Protein AF-W4KMD8-F1 (afdb_monomer)

Radius of gyration: 16.64 Å; Cα contacts (8 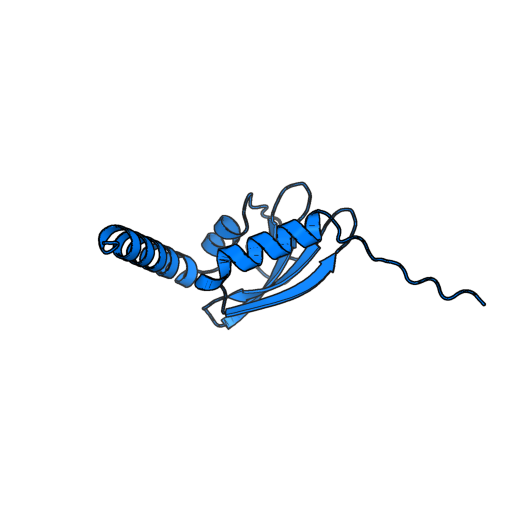Å, |Δi|>4): 153; chains: 1; bounding box: 41×40×50 Å

Secondary structure (DSSP, 8-state):
--------PPPHHHHHHHHHHHHTTTTEEEEEEEEE-SSEEEEEEEETTS-EEEEEEETTEEEEPSSS-TTTT--BSSHHHHHHHH-HHHHHHHHHHHHHHHHHHHT--

pLDDT: mean 87.49, std 14.38, range [41.47, 97.62]

InterPro domains:
  IPR007967 GSKIP domain [PF05303] (14-105)
  IPR023231 GSKIP domain superfamily [G3DSA:3.30.2280.10] (13-108)
  IPR023231 GSKIP domain superfamily [SSF103107] (16-106)

Sequence (109 aa):
SMSSQSSDIPSFFEDELKKALREQTYGIDSSKLLGSTALDATAEITIIEGTTIKVMLFTSGFQVSPGGSALVGMIFETLEELLLAVSPLYAAKQGQELLARLEQLSNKP

Structure (mmCIF, N/CA/C/O backbone):
data_AF-W4KMD8-F1
#
_entry.id   AF-W4KMD8-F1
#
loop_
_atom_site.group_PDB
_atom_site.id
_atom_site.type_symbol
_atom_site.label_atom_id
_atom_site.label_alt_id
_atom_site.label_comp_id
_atom_site.label_asym_id
_atom_site.label_entity_id
_atom_site.label_seq_id
_atom_site.pdbx_PDB_ins_code
_atom_site.Cartn_x
_atom_site.Cartn_y
_atom_site.Cartn_z
_atom_site.occupancy
_atom_site.B_iso_or_equiv
_atom_site.auth_seq_id
_atom_site.auth_comp_id
_atom_site.auth_asym_id
_atom_site.auth_atom_id
_atom_site.pdbx_PDB_model_num
ATOM 1 N N . SER A 1 1 ? 28.452 -29.184 -16.302 1.00 44.44 1 SER A N 1
ATOM 2 C CA . SER A 1 1 ? 27.403 -28.153 -16.364 1.00 44.44 1 SER A CA 1
ATOM 3 C C . SER A 1 1 ? 27.145 -27.648 -14.962 1.00 44.44 1 SER A C 1
ATOM 5 O O . SER A 1 1 ? 26.576 -28.378 -14.166 1.00 44.44 1 SER A O 1
ATOM 7 N N . MET A 1 2 ? 27.685 -26.478 -14.621 1.00 41.47 2 MET A N 1
ATOM 8 C CA . MET A 1 2 ? 27.470 -25.851 -13.316 1.00 41.47 2 MET A CA 1
ATOM 9 C C . MET A 1 2 ? 26.122 -25.129 -13.343 1.00 41.47 2 MET A C 1
ATOM 11 O O . MET A 1 2 ? 25.887 -24.286 -14.202 1.00 41.47 2 MET A O 1
ATOM 15 N N . SER A 1 3 ? 25.228 -25.517 -12.440 1.00 44.88 3 SER A N 1
ATOM 16 C CA . SER A 1 3 ? 23.960 -24.853 -12.165 1.00 44.88 3 SER A CA 1
ATOM 17 C C . SER A 1 3 ? 24.226 -23.538 -11.434 1.00 44.88 3 SER A C 1
ATOM 19 O O . SER A 1 3 ? 24.621 -23.548 -10.269 1.00 44.88 3 SER A O 1
ATOM 21 N N . SER A 1 4 ? 24.017 -22.415 -12.116 1.00 48.78 4 SER A N 1
ATOM 22 C CA . SER A 1 4 ? 24.020 -21.086 -11.508 1.00 48.78 4 SER A CA 1
ATOM 23 C C . SER A 1 4 ? 22.773 -20.937 -10.635 1.00 48.78 4 SER A C 1
ATOM 25 O O . SER A 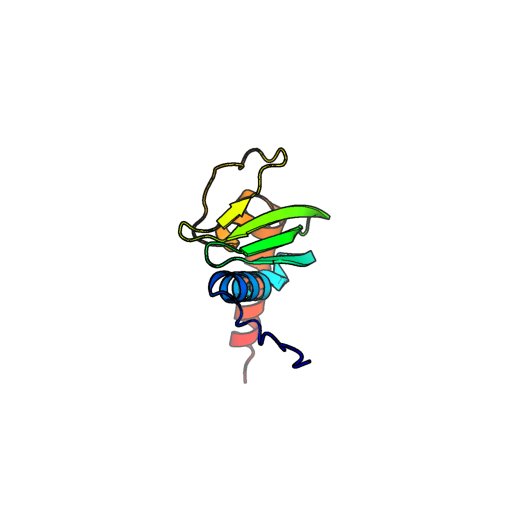1 4 ? 21.700 -20.610 -11.131 1.00 48.78 4 SER A O 1
ATOM 27 N N . GLN A 1 5 ? 22.894 -21.208 -9.337 1.00 47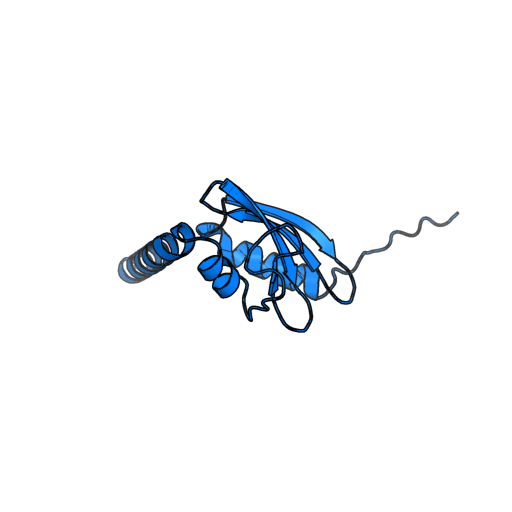.91 5 GLN A N 1
ATOM 28 C CA . GLN A 1 5 ? 21.974 -20.643 -8.353 1.00 47.91 5 GLN A CA 1
ATOM 29 C C . GLN A 1 5 ? 22.278 -19.145 -8.279 1.00 47.91 5 GLN A C 1
ATOM 31 O O . GLN A 1 5 ? 23.242 -18.743 -7.630 1.00 47.91 5 GLN A O 1
ATOM 36 N N . SER A 1 6 ? 21.502 -18.318 -8.983 1.00 49.56 6 SER A N 1
ATOM 37 C CA . SER A 1 6 ? 21.452 -16.892 -8.682 1.00 49.56 6 SER A CA 1
ATOM 38 C C . SER A 1 6 ? 20.798 -16.755 -7.312 1.00 49.56 6 SER A C 1
ATOM 40 O O . SER A 1 6 ? 19.601 -16.962 -7.136 1.00 49.56 6 SER A O 1
ATOM 42 N N . SER A 1 7 ? 21.603 -16.470 -6.296 1.00 46.88 7 SER A N 1
ATOM 43 C CA . SER A 1 7 ? 21.102 -15.808 -5.101 1.00 46.88 7 SER A CA 1
ATOM 44 C C . SER A 1 7 ? 20.631 -14.423 -5.546 1.00 46.88 7 SER A C 1
ATOM 46 O O . SER A 1 7 ? 21.441 -13.498 -5.608 1.00 46.88 7 SER A O 1
ATOM 48 N N . ASP A 1 8 ? 19.366 -14.317 -5.959 1.00 59.53 8 ASP A N 1
ATOM 49 C CA . ASP A 1 8 ? 18.726 -13.046 -6.290 1.00 59.53 8 ASP A CA 1
ATOM 50 C C . ASP A 1 8 ? 18.728 -12.195 -5.020 1.00 59.53 8 ASP A C 1
ATOM 52 O O . ASP A 1 8 ? 17.947 -12.411 -4.094 1.00 59.53 8 ASP A O 1
ATOM 56 N N . ILE A 1 9 ? 19.694 -11.282 -4.934 1.00 62.12 9 ILE A N 1
ATOM 57 C CA . ILE A 1 9 ? 19.721 -10.255 -3.899 1.00 62.12 9 ILE A CA 1
ATOM 58 C C . ILE A 1 9 ? 18.481 -9.388 -4.155 1.00 62.12 9 ILE A C 1
ATOM 60 O O . ILE A 1 9 ? 18.387 -8.826 -5.251 1.00 62.12 9 ILE A O 1
ATOM 64 N N . PRO A 1 10 ? 17.537 -9.284 -3.198 1.00 67.25 10 PRO A N 1
ATOM 65 C CA . PRO A 1 10 ? 16.373 -8.421 -3.354 1.00 67.25 10 PRO A CA 1
ATOM 66 C C . PRO A 1 10 ? 16.827 -7.001 -3.680 1.00 67.25 10 PRO A C 1
ATOM 68 O O . PRO A 1 10 ? 17.793 -6.498 -3.096 1.00 67.25 10 PRO A O 1
ATOM 71 N N . SER A 1 11 ? 16.162 -6.350 -4.634 1.00 85.19 11 SER A N 1
ATOM 72 C CA . SER A 1 11 ? 16.473 -4.949 -4.902 1.00 85.19 11 SER A CA 1
ATOM 73 C C . SER A 1 11 ? 16.033 -4.088 -3.715 1.00 85.19 11 SER A C 1
ATOM 75 O O . SER A 1 11 ? 15.071 -4.411 -3.020 1.00 85.19 11 SER A O 1
ATOM 77 N N . PHE A 1 12 ? 16.713 -2.960 -3.490 1.00 92.81 12 PHE A N 1
ATOM 78 C CA . PHE A 1 12 ? 16.324 -1.989 -2.459 1.00 92.81 12 PHE A CA 1
ATOM 79 C C . PHE A 1 12 ? 14.825 -1.641 -2.533 1.00 92.81 12 PHE A C 1
ATOM 81 O O . PHE A 1 12 ? 14.138 -1.600 -1.515 1.00 92.81 12 PHE A O 1
ATOM 88 N N . PHE A 1 13 ? 14.305 -1.457 -3.750 1.00 96.19 13 PHE A N 1
ATOM 89 C CA . PHE A 1 13 ? 12.897 -1.143 -3.978 1.00 96.19 13 PHE A CA 1
ATOM 90 C C . PHE A 1 13 ? 11.962 -2.297 -3.629 1.00 96.19 13 PHE A C 1
ATOM 92 O O . PHE A 1 13 ? 10.850 -2.057 -3.165 1.00 96.19 13 PHE A O 1
ATOM 99 N N . GLU A 1 14 ? 12.389 -3.544 -3.822 1.00 96.69 14 GLU A N 1
ATOM 100 C CA . GLU A 1 14 ? 11.613 -4.703 -3.400 1.00 96.69 14 GLU A CA 1
ATOM 101 C C . GLU A 1 14 ? 11.438 -4.741 -1.884 1.00 96.69 14 GLU A C 1
ATOM 103 O O . GLU A 1 14 ? 10.318 -4.914 -1.396 1.00 96.69 14 GLU A O 1
ATOM 108 N N . ASP A 1 15 ? 12.531 -4.571 -1.142 1.00 96.56 15 ASP A N 1
ATOM 109 C CA . ASP A 1 15 ? 12.507 -4.603 0.317 1.00 96.56 15 ASP A CA 1
ATOM 110 C C . ASP A 1 15 ? 11.699 -3.438 0.888 1.00 96.56 15 ASP A C 1
ATOM 112 O O . ASP A 1 15 ? 10.872 -3.646 1.785 1.00 96.56 15 ASP A O 1
ATOM 116 N N . GLU A 1 16 ? 11.870 -2.239 0.328 1.00 97.44 16 GLU A N 1
ATOM 117 C CA . GLU A 1 16 ? 11.138 -1.054 0.767 1.00 97.44 16 GLU A CA 1
ATOM 118 C C . GLU A 1 16 ? 9.644 -1.159 0.435 1.00 97.44 16 GLU A C 1
ATOM 120 O O . GLU A 1 16 ? 8.803 -0.902 1.297 1.00 97.44 16 GLU A O 1
ATOM 125 N N . LEU A 1 17 ? 9.277 -1.649 -0.755 1.00 97.38 17 LEU A N 1
ATOM 126 C CA . LEU A 1 17 ? 7.873 -1.872 -1.100 1.00 97.38 17 LEU A CA 1
ATOM 127 C C . LEU A 1 17 ? 7.245 -2.945 -0.204 1.00 97.38 17 LEU A C 1
ATOM 129 O O . LEU A 1 17 ? 6.142 -2.759 0.305 1.00 97.38 17 LEU A O 1
ATOM 133 N N . LYS A 1 18 ? 7.948 -4.055 0.053 1.00 97.25 18 LYS A N 1
ATOM 134 C CA . LYS A 1 18 ? 7.482 -5.091 0.988 1.00 97.25 18 LYS A CA 1
ATOM 135 C C . LYS A 1 18 ? 7.290 -4.538 2.398 1.00 97.25 18 LYS A C 1
ATOM 137 O O . LYS A 1 18 ? 6.342 -4.927 3.078 1.00 97.25 18 LYS A O 1
ATOM 142 N N . LYS A 1 19 ? 8.197 -3.678 2.863 1.00 97.50 19 LYS A N 1
ATOM 143 C CA . LYS A 1 19 ? 8.100 -3.024 4.170 1.00 97.50 19 LYS A CA 1
ATOM 144 C C . LYS A 1 19 ? 6.881 -2.107 4.230 1.00 97.50 19 LYS A C 1
ATOM 146 O O . LYS A 1 19 ? 6.055 -2.309 5.116 1.00 97.50 19 LYS A O 1
ATOM 151 N N . ALA A 1 20 ? 6.712 -1.221 3.251 1.00 97.56 20 ALA A N 1
ATOM 152 C CA . ALA A 1 20 ? 5.554 -0.338 3.163 1.00 97.56 20 ALA A CA 1
ATOM 153 C C . ALA A 1 20 ? 4.234 -1.130 3.152 1.00 97.56 20 ALA A C 1
ATOM 155 O O . ALA A 1 20 ? 3.318 -0.827 3.909 1.00 97.56 20 ALA A O 1
ATOM 156 N N . LEU A 1 21 ? 4.145 -2.214 2.372 1.00 97.06 21 LEU A N 1
ATOM 157 C CA . LEU A 1 21 ? 2.960 -3.081 2.346 1.00 97.06 21 LEU A CA 1
ATOM 158 C C . LEU A 1 21 ? 2.648 -3.705 3.716 1.00 97.06 21 LEU A C 1
ATOM 160 O O . LEU A 1 21 ? 1.484 -3.785 4.103 1.00 97.06 21 LEU A O 1
ATOM 164 N N . ARG A 1 22 ? 3.671 -4.137 4.468 1.00 96.31 22 ARG A N 1
ATOM 165 C CA . ARG A 1 22 ? 3.488 -4.694 5.822 1.00 96.31 22 ARG A CA 1
ATOM 166 C C . ARG A 1 22 ? 2.993 -3.649 6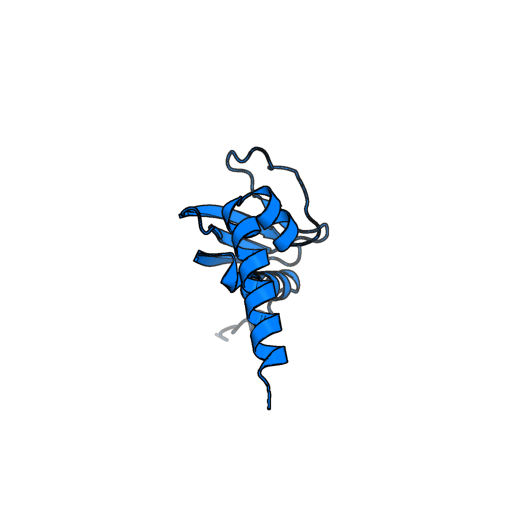.817 1.00 96.31 22 ARG A C 1
ATOM 168 O O . ARG A 1 22 ? 2.146 -3.960 7.654 1.00 96.31 22 ARG A O 1
ATOM 175 N N . GLU A 1 23 ? 3.514 -2.431 6.728 1.00 94.88 23 GLU A N 1
ATOM 176 C CA . GLU A 1 23 ? 3.114 -1.318 7.594 1.00 94.88 23 GLU A CA 1
ATOM 177 C C . GLU A 1 23 ? 1.642 -0.947 7.390 1.00 94.88 23 GLU A C 1
ATOM 179 O O . GLU A 1 23 ? 0.958 -0.635 8.362 1.00 94.88 23 GLU A O 1
ATOM 184 N N . GLN A 1 24 ? 1.132 -1.091 6.163 1.00 94.56 24 GLN A N 1
ATOM 185 C CA . GLN A 1 24 ? -0.248 -0.750 5.809 1.00 94.56 24 GLN A CA 1
ATOM 186 C C . GLN A 1 24 ? -1.231 -1.930 5.839 1.00 94.56 24 GLN A C 1
ATOM 188 O O . GLN A 1 24 ? -2.328 -1.829 5.298 1.00 94.56 24 GLN A O 1
ATOM 193 N N . THR A 1 25 ? -0.893 -3.039 6.507 1.00 90.75 25 THR A N 1
ATOM 194 C CA . THR A 1 25 ? -1.753 -4.242 6.619 1.00 90.75 25 THR A CA 1
ATOM 195 C C . THR A 1 25 ? -3.133 -3.981 7.219 1.00 90.75 25 THR A C 1
ATOM 197 O O . THR A 1 25 ? -4.088 -4.671 6.880 1.00 90.75 25 THR A O 1
ATOM 200 N N . TYR A 1 26 ? -3.274 -2.973 8.080 1.00 87.94 26 TYR A N 1
ATOM 201 C CA . TYR A 1 26 ? -4.584 -2.569 8.589 1.00 87.94 26 TYR A CA 1
ATOM 202 C C . TYR A 1 26 ? -5.443 -1.933 7.488 1.00 87.94 26 TYR A C 1
ATOM 204 O O . TYR A 1 26 ? -6.664 -2.024 7.544 1.00 87.94 26 TYR A O 1
ATOM 212 N N . GLY A 1 27 ? -4.834 -1.308 6.485 1.00 88.62 27 GLY A N 1
ATOM 213 C CA . GLY A 1 27 ? -5.496 -0.514 5.459 1.00 88.62 27 GLY A CA 1
ATOM 214 C C . GLY A 1 27 ? -5.674 -1.196 4.098 1.00 88.62 27 GLY A C 1
ATOM 215 O O . GLY A 1 27 ? -6.280 -0.618 3.200 1.00 88.62 27 GLY A O 1
ATOM 216 N N . ILE A 1 28 ? -5.153 -2.410 3.929 1.00 94.19 28 ILE A N 1
ATOM 217 C CA . ILE A 1 28 ? -5.231 -3.184 2.685 1.00 94.19 28 ILE A CA 1
ATOM 218 C C . ILE A 1 28 ? -5.870 -4.542 2.967 1.00 94.19 28 ILE A C 1
ATOM 220 O O . ILE A 1 28 ? -5.630 -5.138 4.013 1.00 94.19 28 ILE A O 1
ATOM 224 N N . ASP A 1 29 ? -6.683 -5.034 2.038 1.00 95.00 29 ASP A N 1
ATOM 225 C CA . ASP A 1 29 ? -7.288 -6.364 2.143 1.00 95.00 29 ASP A CA 1
ATOM 226 C C . ASP A 1 29 ? -6.282 -7.452 1.742 1.00 95.00 29 ASP A C 1
ATOM 228 O O . ASP A 1 29 ? -6.071 -8.439 2.445 1.00 95.00 29 ASP A O 1
ATOM 232 N N . SER A 1 30 ? -5.583 -7.238 0.627 1.00 96.38 30 SER A N 1
ATOM 233 C CA . SER A 1 30 ? -4.523 -8.131 0.165 1.00 96.38 30 SER A CA 1
ATOM 234 C C . SER A 1 30 ? -3.478 -7.385 -0.656 1.00 96.38 30 SER A C 1
ATOM 236 O O . SER A 1 30 ? -3.738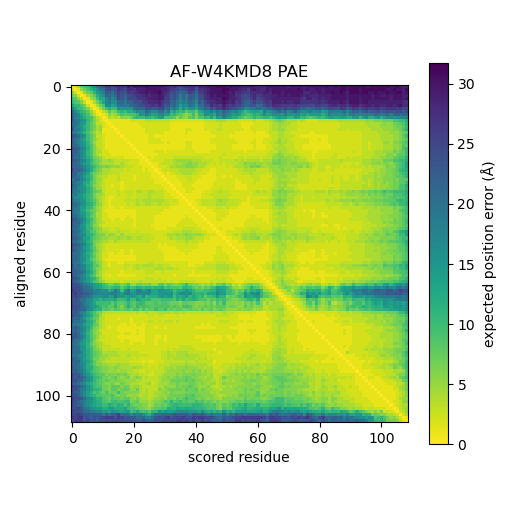 -6.321 -1.217 1.00 96.38 30 SER A O 1
ATOM 238 N N . SER A 1 31 ? -2.267 -7.938 -0.726 1.00 96.69 31 SER A N 1
ATOM 239 C CA . SER A 1 31 ? -1.232 -7.442 -1.631 1.00 96.69 31 SER A CA 1
ATOM 240 C C . SER A 1 31 ? -0.385 -8.569 -2.204 1.00 96.69 31 SER A C 1
ATOM 242 O O . SER A 1 31 ? -0.204 -9.622 -1.588 1.00 96.69 31 SER A O 1
ATOM 244 N N . LYS A 1 32 ? 0.139 -8.339 -3.407 1.00 96.50 32 LYS A N 1
ATOM 245 C CA . LYS A 1 32 ? 1.011 -9.266 -4.119 1.00 96.50 32 LYS A CA 1
ATOM 246 C C . LYS A 1 32 ? 2.103 -8.497 -4.845 1.00 96.50 32 LYS A C 1
ATOM 248 O O . LYS A 1 32 ? 1.819 -7.682 -5.718 1.00 96.50 32 LYS A O 1
ATOM 253 N N . LEU A 1 33 ? 3.360 -8.804 -4.538 1.00 96.25 33 LEU A N 1
ATOM 254 C CA . LEU A 1 33 ? 4.483 -8.299 -5.321 1.00 96.25 33 LEU A CA 1
ATOM 255 C C . LEU A 1 33 ? 4.438 -8.909 -6.732 1.00 96.25 33 LEU A C 1
ATOM 257 O O . LEU A 1 33 ? 4.323 -10.127 -6.880 1.00 96.25 33 LEU A O 1
ATOM 261 N N . LEU A 1 34 ? 4.510 -8.064 -7.758 1.00 95.94 34 LEU A N 1
ATOM 262 C CA . LEU A 1 34 ? 4.497 -8.486 -9.160 1.00 95.94 34 LEU A CA 1
ATOM 263 C C . LEU A 1 34 ? 5.909 -8.639 -9.728 1.00 95.94 34 LEU A C 1
ATOM 265 O O . LEU A 1 34 ? 6.128 -9.480 -10.595 1.00 95.94 34 LEU A O 1
ATOM 269 N N . GLY A 1 35 ? 6.853 -7.839 -9.240 1.00 93.44 35 GLY A N 1
ATOM 270 C CA . GLY A 1 35 ? 8.249 -7.893 -9.648 1.00 93.44 35 GLY A CA 1
ATOM 271 C C . GLY A 1 35 ? 9.027 -6.674 -9.176 1.00 93.44 35 GLY A C 1
ATOM 272 O O . GLY A 1 35 ? 8.453 -5.703 -8.677 1.00 93.44 35 GLY A O 1
ATOM 273 N N . SER A 1 36 ? 10.338 -6.742 -9.347 1.00 95.50 36 SER A N 1
ATOM 274 C CA . SER A 1 36 ? 11.278 -5.694 -8.979 1.00 95.50 36 SER A CA 1
ATOM 275 C C . SER A 1 36 ? 12.410 -5.617 -9.998 1.00 95.50 36 SER A C 1
ATOM 277 O O . SER A 1 36 ? 12.743 -6.588 -10.681 1.00 95.50 36 SER A O 1
ATOM 279 N N . THR A 1 37 ? 12.989 -4.431 -10.116 1.00 92.88 37 THR A N 1
ATOM 280 C CA . THR A 1 37 ? 14.216 -4.166 -10.860 1.00 92.88 37 THR A CA 1
ATOM 281 C C . THR A 1 37 ? 15.187 -3.392 -9.968 1.00 92.88 37 THR A C 1
ATOM 283 O O . THR A 1 37 ? 14.912 -3.115 -8.799 1.00 92.88 37 THR A O 1
ATOM 286 N N . ALA A 1 38 ? 16.341 -3.010 -10.516 1.00 91.56 38 ALA A N 1
ATOM 287 C CA . ALA A 1 38 ? 17.263 -2.106 -9.833 1.00 91.56 38 ALA A CA 1
ATOM 288 C C . ALA A 1 38 ? 16.716 -0.671 -9.677 1.00 91.56 38 ALA A C 1
ATOM 290 O O . ALA A 1 38 ? 17.293 0.101 -8.917 1.00 91.56 38 ALA A O 1
ATOM 291 N N . LEU A 1 39 ? 15.651 -0.301 -10.401 1.00 94.12 39 LEU A N 1
ATOM 292 C CA . LEU A 1 39 ? 15.123 1.068 -10.459 1.00 94.12 39 LEU A CA 1
ATOM 293 C C . LEU A 1 39 ? 13.720 1.209 -9.860 1.00 94.12 39 LEU A C 1
ATOM 295 O O . LEU A 1 39 ? 13.302 2.328 -9.564 1.00 94.12 39 LEU A O 1
ATOM 299 N N . ASP A 1 40 ? 13.003 0.099 -9.694 1.00 95.50 40 ASP A N 1
ATOM 300 C CA . ASP A 1 40 ? 11.634 0.098 -9.197 1.00 95.50 40 ASP A CA 1
ATOM 301 C C . ASP A 1 40 ? 11.213 -1.249 -8.587 1.00 95.50 40 ASP A C 1
ATOM 303 O O . ASP A 1 40 ? 11.897 -2.271 -8.688 1.00 95.50 40 ASP A O 1
ATOM 307 N N . ALA A 1 41 ? 10.055 -1.243 -7.936 1.00 96.75 41 ALA A N 1
ATOM 308 C CA . ALA A 1 41 ? 9.308 -2.436 -7.576 1.00 96.75 41 ALA A CA 1
ATOM 309 C C . ALA A 1 41 ? 7.814 -2.190 -7.764 1.00 96.75 41 ALA A C 1
ATOM 311 O O . ALA A 1 41 ? 7.316 -1.087 -7.545 1.00 96.75 41 ALA A O 1
ATOM 312 N N . THR A 1 42 ? 7.086 -3.224 -8.177 1.00 96.69 42 THR A N 1
ATOM 313 C CA . THR A 1 42 ? 5.653 -3.135 -8.465 1.00 96.69 42 THR A CA 1
ATOM 314 C C . THR A 1 42 ? 4.879 -4.166 -7.659 1.00 96.69 42 THR A C 1
ATOM 316 O O . THR A 1 42 ? 5.259 -5.337 -7.592 1.00 96.69 42 THR A O 1
ATOM 319 N N . ALA A 1 43 ? 3.748 -3.750 -7.098 1.00 97.25 43 ALA A N 1
ATOM 320 C CA . ALA A 1 43 ? 2.812 -4.617 -6.401 1.00 97.25 43 ALA A CA 1
ATOM 321 C C . ALA A 1 43 ? 1.377 -4.361 -6.856 1.00 97.25 43 ALA A C 1
ATOM 323 O O . ALA A 1 43 ? 1.019 -3.283 -7.323 1.00 97.25 43 ALA A O 1
ATOM 324 N N . GLU A 1 44 ? 0.551 -5.377 -6.694 1.00 96.62 44 GLU A N 1
ATOM 325 C CA . GLU A 1 44 ? -0.895 -5.290 -6.763 1.00 96.62 44 GLU A CA 1
ATOM 326 C C . GLU A 1 44 ? -1.445 -5.230 -5.337 1.00 96.62 44 GLU A C 1
ATOM 328 O O . GLU A 1 44 ? -0.992 -5.979 -4.470 1.00 96.62 44 GLU A O 1
ATOM 333 N N . ILE A 1 45 ? -2.377 -4.317 -5.083 1.00 95.94 45 ILE A N 1
ATOM 334 C CA . ILE A 1 45 ? -3.000 -4.091 -3.780 1.00 95.94 45 ILE A CA 1
ATOM 335 C C . ILE A 1 45 ? -4.509 -4.090 -3.972 1.00 95.94 45 ILE A C 1
ATOM 337 O O . ILE A 1 45 ? -5.028 -3.318 -4.775 1.00 95.94 45 ILE A O 1
ATOM 341 N N . THR A 1 46 ? -5.210 -4.902 -3.193 1.00 95.69 46 THR A N 1
ATOM 342 C CA . THR A 1 46 ? -6.658 -4.792 -3.023 1.00 95.69 46 THR A CA 1
ATOM 343 C C . THR A 1 46 ? -6.923 -3.915 -1.807 1.00 95.69 46 THR A C 1
ATOM 345 O O . THR A 1 46 ? -6.517 -4.254 -0.693 1.00 95.69 46 THR A O 1
ATOM 348 N N . ILE A 1 47 ? -7.553 -2.760 -2.022 1.00 94.44 47 ILE A N 1
ATOM 349 C CA . ILE A 1 47 ? -7.945 -1.842 -0.942 1.00 94.44 47 ILE A CA 1
ATOM 350 C C . ILE A 1 47 ? -9.223 -2.341 -0.253 1.00 94.44 47 ILE A C 1
ATOM 352 O O . ILE A 1 47 ? -9.888 -3.249 -0.749 1.00 94.44 47 ILE A O 1
ATOM 356 N N . ILE A 1 48 ? -9.580 -1.752 0.891 1.00 93.50 48 ILE A N 1
ATOM 357 C CA . ILE A 1 48 ? -10.708 -2.195 1.739 1.00 93.50 48 ILE A CA 1
ATOM 358 C C . ILE A 1 48 ? -12.046 -2.167 0.983 1.00 93.50 48 ILE A C 1
ATOM 360 O O . ILE A 1 48 ? -12.940 -2.961 1.256 1.00 93.50 48 ILE A O 1
ATOM 364 N N . GLU A 1 49 ? -12.186 -1.274 0.005 1.00 91.81 49 GLU A N 1
ATOM 365 C CA . GLU A 1 49 ? -13.347 -1.178 -0.881 1.00 91.81 49 GLU A CA 1
ATOM 366 C C . GLU A 1 49 ? -13.473 -2.358 -1.866 1.00 91.81 49 GLU A C 1
ATOM 368 O O . GLU A 1 49 ? -14.461 -2.443 -2.592 1.00 91.81 49 GLU A O 1
ATOM 373 N N . GLY A 1 50 ? -12.481 -3.251 -1.930 1.00 92.25 50 GLY A N 1
ATOM 374 C CA . GLY A 1 50 ? -12.425 -4.390 -2.851 1.00 92.25 50 GLY A CA 1
ATOM 375 C C . GLY A 1 50 ? -11.850 -4.057 -4.231 1.00 92.25 50 GLY A C 1
ATOM 376 O O . GLY A 1 50 ? -11.712 -4.943 -5.072 1.00 92.25 50 GLY A O 1
ATOM 377 N N . THR A 1 51 ? -11.492 -2.796 -4.481 1.00 91.56 51 THR A N 1
ATOM 378 C CA . THR A 1 51 ? -10.835 -2.385 -5.726 1.00 91.56 51 THR A CA 1
ATOM 379 C C . THR A 1 51 ? -9.374 -2.818 -5.717 1.00 91.56 51 THR A C 1
ATOM 381 O O . THR A 1 51 ? -8.654 -2.611 -4.743 1.00 91.56 51 THR A O 1
ATOM 384 N N . THR A 1 52 ? -8.900 -3.364 -6.830 1.00 93.94 52 THR A N 1
ATOM 385 C CA . THR A 1 52 ? -7.490 -3.718 -6.989 1.00 93.94 52 THR A CA 1
ATOM 386 C C . THR A 1 52 ? -6.759 -2.647 -7.791 1.00 93.94 52 THR A C 1
ATOM 388 O O . THR A 1 52 ? -7.159 -2.302 -8.903 1.00 93.94 52 THR A O 1
ATOM 391 N N . ILE A 1 53 ? -5.670 -2.128 -7.232 1.00 93.31 53 ILE A N 1
ATOM 392 C CA . ILE A 1 53 ? -4.783 -1.155 -7.868 1.00 93.31 53 ILE A CA 1
ATOM 393 C C . ILE A 1 53 ? -3.377 -1.727 -7.992 1.00 93.31 53 ILE A C 1
ATOM 395 O O . ILE A 1 53 ? -2.923 -2.517 -7.168 1.00 93.31 53 ILE A O 1
ATOM 399 N N . LYS A 1 54 ? -2.655 -1.290 -9.020 1.00 95.69 54 LYS A N 1
ATOM 400 C CA . LYS A 1 54 ? -1.236 -1.598 -9.173 1.00 95.69 54 LYS A CA 1
ATOM 401 C C . LYS A 1 54 ? -0.425 -0.388 -8.744 1.00 95.69 54 LYS A C 1
ATOM 403 O O . LYS A 1 54 ? -0.620 0.697 -9.288 1.00 95.69 54 LYS A O 1
ATOM 408 N N . VAL A 1 55 ? 0.480 -0.577 -7.798 1.00 95.69 55 VAL A N 1
ATOM 409 C CA . VAL A 1 55 ? 1.372 0.464 -7.291 1.00 95.69 55 VAL A CA 1
ATOM 410 C C . VAL A 1 55 ? 2.803 0.178 -7.703 1.00 95.69 55 VAL A C 1
ATOM 412 O O . VAL A 1 55 ? 3.223 -0.978 -7.772 1.00 95.69 55 VAL A O 1
ATOM 415 N N . MET A 1 56 ? 3.549 1.238 -7.970 1.00 96.38 56 MET A N 1
ATOM 416 C CA . MET A 1 56 ? 4.970 1.181 -8.274 1.00 96.38 56 MET A CA 1
ATOM 417 C C . MET A 1 56 ? 5.714 2.092 -7.306 1.00 96.38 56 MET A C 1
ATOM 419 O O . MET A 1 56 ? 5.326 3.246 -7.137 1.00 96.38 56 MET A O 1
ATOM 423 N N . LEU A 1 57 ? 6.770 1.562 -6.700 1.00 97.44 57 LEU A N 1
ATOM 424 C CA . LEU A 1 57 ? 7.757 2.312 -5.939 1.00 97.44 57 LEU A CA 1
ATOM 425 C C . LEU A 1 57 ? 9.003 2.487 -6.803 1.00 97.44 57 LEU A C 1
ATOM 427 O O . LEU A 1 57 ? 9.504 1.518 -7.365 1.00 97.44 57 LEU A O 1
ATOM 431 N N . PHE A 1 58 ? 9.502 3.710 -6.883 1.00 95.31 58 PHE A N 1
ATOM 432 C CA . PHE A 1 58 ? 10.733 4.072 -7.577 1.00 95.31 58 PHE A CA 1
ATOM 433 C C . PHE A 1 58 ? 11.389 5.250 -6.849 1.00 95.31 58 PHE A C 1
ATOM 435 O O . PHE A 1 58 ? 10.897 5.704 -5.817 1.00 95.31 58 PHE A O 1
ATOM 442 N N . THR A 1 59 ? 12.502 5.768 -7.369 1.00 95.06 59 THR A N 1
ATOM 443 C CA . THR A 1 59 ? 13.315 6.791 -6.684 1.00 95.06 59 THR A CA 1
ATOM 444 C C . THR A 1 59 ? 12.536 8.032 -6.233 1.00 95.06 59 THR A C 1
ATOM 446 O O . THR A 1 59 ? 12.90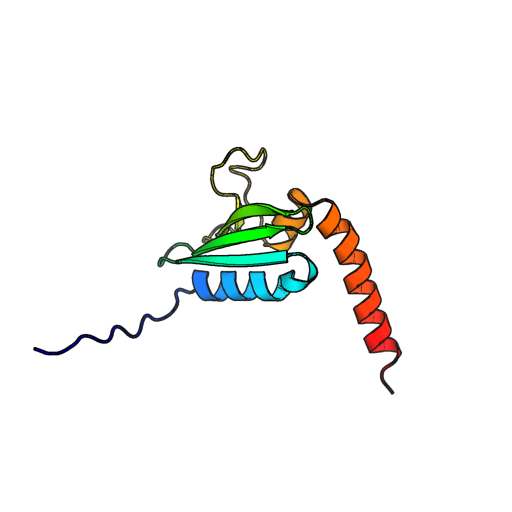8 8.639 -5.235 1.00 95.06 59 THR A O 1
ATOM 449 N N . SER A 1 60 ? 11.480 8.437 -6.947 1.00 95.81 60 SER A N 1
ATOM 450 C CA . SER A 1 60 ? 10.702 9.636 -6.593 1.00 95.81 60 SER A CA 1
ATOM 451 C C . SER A 1 60 ? 9.520 9.365 -5.663 1.00 95.81 60 SER A C 1
ATOM 453 O O . SER A 1 60 ? 8.874 10.325 -5.260 1.00 95.81 60 SER A O 1
ATOM 455 N N . GLY A 1 61 ? 9.230 8.104 -5.334 1.00 96.88 61 GLY A N 1
ATOM 456 C CA . GLY A 1 61 ? 8.136 7.726 -4.443 1.00 96.88 61 GLY A CA 1
ATOM 457 C C . GLY A 1 61 ? 7.200 6.680 -5.043 1.00 96.88 61 GLY A C 1
ATOM 458 O O . GLY A 1 61 ? 7.606 5.821 -5.831 1.00 96.88 61 GLY A O 1
ATOM 459 N N . PHE A 1 62 ? 5.936 6.754 -4.639 1.00 97.25 62 PHE A N 1
ATOM 460 C CA . PHE A 1 62 ? 4.879 5.816 -4.991 1.00 97.25 62 PHE A CA 1
ATOM 461 C C . PHE A 1 62 ? 3.948 6.404 -6.044 1.00 97.25 62 PHE A C 1
ATOM 463 O O . PHE A 1 62 ? 3.573 7.572 -5.984 1.00 97.25 62 PHE A O 1
ATOM 470 N N . GLN A 1 63 ? 3.507 5.576 -6.985 1.00 96.06 63 GLN A N 1
ATOM 471 C CA . GLN A 1 63 ? 2.482 5.962 -7.951 1.00 96.06 63 GLN A CA 1
ATOM 472 C C . GLN A 1 63 ? 1.548 4.800 -8.274 1.00 96.06 63 GLN A C 1
ATOM 474 O O . GLN A 1 63 ? 1.936 3.629 -8.214 1.00 96.06 63 GLN A O 1
ATOM 479 N N . VAL A 1 64 ? 0.326 5.127 -8.693 1.00 94.12 64 VAL A N 1
ATOM 480 C CA . VAL A 1 64 ? -0.583 4.150 -9.298 1.00 94.12 64 VAL A CA 1
ATOM 481 C C . VAL A 1 64 ? -0.170 3.943 -10.754 1.00 94.12 64 VAL A C 1
ATOM 483 O O . VAL A 1 64 ? -0.029 4.898 -11.518 1.00 94.12 64 VAL A O 1
ATOM 486 N N . SER A 1 65 ? 0.028 2.687 -11.148 1.00 84.31 65 SER A N 1
ATOM 487 C CA . SER A 1 65 ? 0.356 2.345 -12.532 1.00 84.31 65 SER A CA 1
ATOM 488 C C . SER A 1 65 ? -0.769 2.767 -13.488 1.00 84.31 65 SER A C 1
ATOM 490 O O . SER A 1 65 ? -1.942 2.752 -13.104 1.00 84.31 65 SER A O 1
ATOM 492 N N . PRO A 1 66 ? -0.452 3.088 -14.754 1.00 70.75 66 PRO A N 1
ATOM 493 C CA . PRO A 1 66 ? -1.452 3.482 -15.740 1.00 70.75 66 PRO A CA 1
ATOM 494 C C . PRO A 1 66 ? -2.531 2.402 -15.908 1.00 70.75 66 PRO A C 1
ATOM 496 O O . PRO A 1 66 ? -2.233 1.272 -16.292 1.00 70.75 66 PRO A O 1
ATOM 499 N N . GLY A 1 67 ? -3.783 2.744 -15.598 1.00 64.88 67 GLY A N 1
ATOM 500 C CA . GLY A 1 67 ? -4.897 1.786 -15.611 1.00 64.88 67 GLY A CA 1
ATOM 501 C C . GLY A 1 67 ? -6.293 2.401 -15.484 1.00 64.88 67 GLY A C 1
ATOM 502 O O . GLY A 1 67 ? -7.232 1.696 -15.137 1.00 64.88 67 GLY A O 1
ATOM 503 N N . GLY A 1 68 ? -6.441 3.707 -15.740 1.00 60.72 68 GLY A N 1
ATOM 504 C CA . GLY A 1 68 ? -7.734 4.406 -15.668 1.00 60.72 68 GLY A CA 1
ATOM 505 C C . GLY A 1 68 ? -8.047 5.086 -14.329 1.00 60.72 68 GLY A C 1
ATOM 506 O O . GLY A 1 68 ? -9.138 5.625 -14.173 1.00 60.72 68 GLY A O 1
ATOM 507 N N . SER A 1 69 ? -7.107 5.111 -13.378 1.00 70.69 69 SER A N 1
ATOM 508 C CA . SER A 1 69 ? -7.239 5.946 -12.177 1.00 70.69 69 SER A CA 1
ATOM 509 C C . SER A 1 69 ? -7.039 7.426 -12.521 1.00 70.69 69 SER A C 1
ATOM 511 O O . SER A 1 69 ? -6.130 7.777 -13.273 1.00 70.69 69 SER A O 1
ATOM 513 N N . ALA A 1 70 ? -7.848 8.308 -11.929 1.00 77.38 70 ALA A N 1
ATOM 514 C CA . ALA A 1 70 ? -7.688 9.759 -12.057 1.00 77.38 70 ALA A CA 1
ATOM 515 C C . ALA A 1 70 ? -6.361 10.277 -11.464 1.00 77.38 70 ALA A C 1
ATOM 517 O O . ALA A 1 70 ? -5.972 11.409 -11.733 1.00 77.38 70 ALA A O 1
ATOM 518 N N . LEU A 1 71 ? -5.666 9.449 -10.676 1.00 82.31 71 LEU A N 1
ATOM 519 C CA . LEU A 1 71 ? -4.399 9.781 -10.024 1.00 82.31 71 LEU A CA 1
ATOM 520 C C . LEU A 1 71 ? -3.169 9.275 -10.796 1.00 82.31 71 LEU A C 1
ATOM 522 O O . LEU A 1 71 ? -2.052 9.347 -10.288 1.00 82.31 71 LEU A O 1
ATOM 526 N N . VAL A 1 72 ? -3.344 8.730 -12.006 1.00 82.81 72 VAL A N 1
ATOM 527 C CA . VAL A 1 72 ? -2.207 8.318 -12.845 1.00 82.81 72 VAL A CA 1
ATOM 528 C C . VAL A 1 72 ? -1.310 9.530 -13.116 1.00 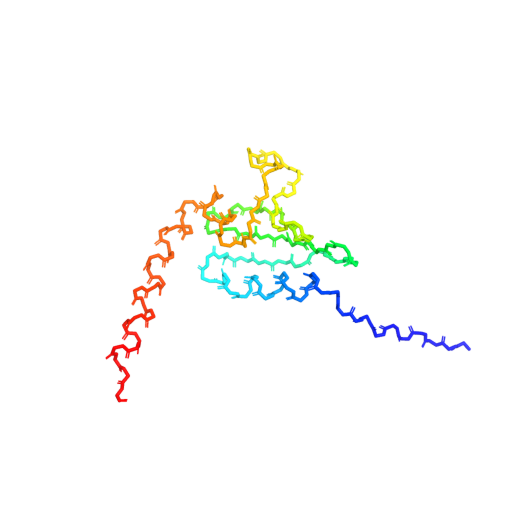82.81 72 VAL A C 1
ATOM 530 O O . VAL A 1 72 ? -1.776 10.565 -13.586 1.00 82.81 72 VAL A O 1
ATOM 533 N N . GLY A 1 73 ? -0.015 9.385 -12.830 1.00 83.88 73 GLY A N 1
ATOM 534 C CA . GLY A 1 73 ? 0.981 10.452 -12.967 1.00 83.88 73 GLY A CA 1
ATOM 535 C C . GLY A 1 73 ? 1.167 11.316 -11.717 1.00 83.88 73 GLY A C 1
ATOM 536 O O . GLY A 1 73 ? 2.081 12.136 -11.693 1.00 83.88 73 GLY A O 1
ATOM 537 N N . MET A 1 74 ? 0.353 11.124 -10.674 1.00 94.00 74 MET A N 1
ATOM 538 C CA . MET A 1 74 ? 0.638 11.681 -9.352 1.00 94.00 74 MET A CA 1
ATOM 539 C C . MET A 1 74 ? 1.645 10.795 -8.619 1.00 94.00 74 MET A C 1
ATOM 541 O O . MET A 1 74 ? 1.530 9.567 -8.627 1.00 94.00 74 MET A O 1
ATOM 545 N N . ILE A 1 75 ? 2.625 11.442 -7.994 1.00 96.56 75 ILE A N 1
ATOM 546 C CA . ILE A 1 75 ? 3.665 10.803 -7.192 1.00 96.56 75 ILE A CA 1
ATOM 547 C C . ILE A 1 75 ? 3.421 11.183 -5.737 1.00 96.56 75 ILE A C 1
ATOM 549 O O . ILE A 1 75 ? 3.236 12.359 -5.426 1.00 96.56 75 ILE A O 1
ATOM 553 N N . PHE A 1 76 ? 3.422 10.178 -4.875 1.00 97.62 76 PHE A N 1
ATOM 554 C CA . PHE A 1 76 ? 3.220 10.291 -3.437 1.00 97.62 76 PHE A CA 1
ATOM 555 C C . PHE A 1 76 ? 4.517 9.929 -2.721 1.00 97.62 76 PHE A C 1
ATOM 557 O O . PHE A 1 76 ? 5.251 9.051 -3.181 1.00 97.62 76 PHE A O 1
ATOM 564 N N . GLU A 1 77 ? 4.809 10.581 -1.600 1.00 97.12 77 GLU A N 1
ATOM 565 C CA . GLU A 1 77 ? 6.040 10.317 -0.854 1.00 97.12 77 GLU A CA 1
ATOM 566 C C . GLU A 1 77 ? 5.970 8.950 -0.167 1.00 97.12 77 GLU A C 1
ATOM 568 O O . GLU A 1 77 ? 6.941 8.190 -0.159 1.00 97.12 77 GLU A O 1
ATOM 573 N N . THR A 1 78 ? 4.789 8.597 0.343 1.00 97.12 78 THR A N 1
ATOM 574 C CA . THR A 1 78 ? 4.557 7.343 1.064 1.00 97.12 78 THR A CA 1
ATOM 575 C C . THR A 1 78 ? 3.402 6.536 0.475 1.00 97.12 78 THR A C 1
ATOM 577 O O . THR A 1 78 ? 2.504 7.061 -0.188 1.00 97.12 78 THR A O 1
ATOM 580 N N . LEU A 1 79 ? 3.390 5.228 0.760 1.00 96.69 79 LEU A N 1
ATOM 581 C CA . LEU A 1 79 ? 2.245 4.376 0.431 1.00 96.69 79 LEU A CA 1
ATOM 582 C C . LEU A 1 79 ? 0.979 4.818 1.183 1.00 96.69 79 LEU A C 1
ATOM 584 O O . LEU A 1 79 ? -0.117 4.689 0.653 1.00 96.69 79 LEU A O 1
ATOM 588 N N . GLU A 1 80 ? 1.124 5.357 2.393 1.00 96.19 80 GLU A N 1
ATOM 589 C CA . GLU A 1 80 ? 0.010 5.881 3.187 1.00 96.19 80 GLU A CA 1
ATOM 590 C C . GLU A 1 80 ? -0.677 7.064 2.499 1.00 96.19 80 GLU A C 1
ATOM 592 O O . GLU A 1 80 ? -1.897 7.056 2.361 1.00 96.19 80 GLU A O 1
ATOM 597 N N . GLU A 1 81 ? 0.088 8.045 2.014 1.00 96.44 81 GLU A N 1
ATOM 598 C CA . GLU A 1 81 ? -0.450 9.187 1.263 1.00 96.44 81 GLU A CA 1
ATOM 599 C C . GLU A 1 81 ? -1.188 8.741 0.000 1.00 96.44 81 GLU A C 1
ATOM 601 O O . GLU A 1 81 ? -2.281 9.231 -0.295 1.00 96.44 81 GLU A O 1
ATOM 606 N N . LEU A 1 82 ? -0.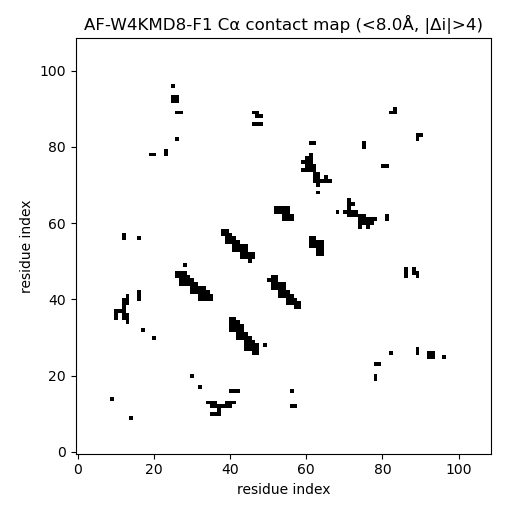618 7.772 -0.722 1.00 96.06 82 LEU A N 1
ATOM 607 C CA . LEU A 1 82 ? -1.272 7.175 -1.881 1.00 96.06 82 LEU A CA 1
ATOM 608 C C . LEU A 1 82 ? -2.596 6.518 -1.474 1.00 96.06 82 LEU A C 1
ATOM 610 O O . LEU A 1 82 ? -3.615 6.762 -2.119 1.00 96.06 82 LEU A O 1
ATOM 614 N N . LEU A 1 83 ? -2.600 5.709 -0.408 1.00 95.00 83 LEU A N 1
ATOM 615 C CA . LEU A 1 83 ? -3.793 5.013 0.084 1.00 95.00 83 LEU A CA 1
ATOM 616 C C . LEU A 1 83 ? -4.879 5.989 0.558 1.00 95.00 83 LEU A C 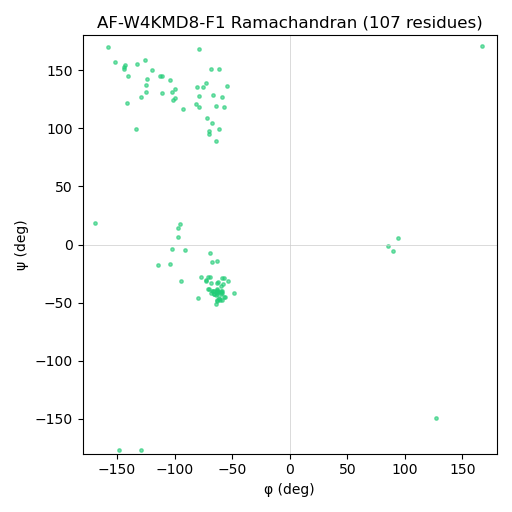1
ATOM 618 O O . LEU A 1 83 ? -6.045 5.794 0.221 1.00 95.00 83 LEU A O 1
ATOM 622 N N . LEU A 1 84 ? -4.506 7.080 1.231 1.00 94.56 84 LEU A N 1
ATOM 623 C CA . LEU A 1 84 ? -5.424 8.163 1.600 1.00 94.56 84 LEU A CA 1
ATOM 624 C C . LEU A 1 84 ? -6.080 8.817 0.377 1.00 94.56 84 LEU A C 1
ATOM 626 O O . LEU A 1 84 ? -7.251 9.189 0.434 1.00 94.56 84 LEU A O 1
ATOM 630 N N . ALA A 1 85 ? -5.353 8.940 -0.735 1.00 93.31 85 ALA A N 1
ATOM 631 C CA . ALA A 1 85 ? -5.877 9.537 -1.958 1.00 93.31 85 ALA A CA 1
ATOM 632 C C . ALA A 1 85 ? -6.815 8.600 -2.745 1.00 93.31 85 ALA A C 1
ATOM 634 O O . ALA A 1 85 ? -7.695 9.081 -3.461 1.00 93.31 85 ALA A O 1
ATOM 635 N N . VAL A 1 86 ? -6.645 7.275 -2.633 1.00 91.81 86 VAL A N 1
ATOM 636 C CA . VAL A 1 86 ? -7.419 6.279 -3.410 1.00 91.81 86 VAL A CA 1
ATOM 637 C C . VAL A 1 86 ? -8.514 5.556 -2.623 1.00 91.81 86 VAL A C 1
ATOM 639 O O . VAL A 1 86 ? -9.380 4.946 -3.248 1.00 91.81 86 VAL A O 1
ATOM 642 N N . SER A 1 87 ? -8.488 5.590 -1.288 1.00 92.00 87 SER A N 1
ATOM 643 C CA . SER A 1 87 ? -9.365 4.790 -0.423 1.00 92.00 87 SER A CA 1
ATOM 644 C C . SER A 1 87 ? -9.982 5.645 0.693 1.00 92.00 87 SER A C 1
ATOM 646 O O . SER A 1 87 ? -9.354 5.905 1.723 1.00 92.00 87 SER A O 1
ATOM 648 N N . PRO A 1 88 ? -11.243 6.086 0.538 1.00 91.12 88 PRO A N 1
ATOM 649 C CA . PRO A 1 88 ? -11.975 6.750 1.614 1.00 91.12 88 PRO A CA 1
ATOM 650 C C . PRO A 1 88 ? -12.106 5.893 2.885 1.00 91.12 88 PRO A C 1
ATOM 652 O O . PRO A 1 88 ? -12.092 6.429 3.995 1.00 91.12 88 PRO A O 1
ATOM 655 N N . LEU A 1 89 ? -12.220 4.565 2.753 1.00 92.88 89 LEU A N 1
ATOM 656 C CA . LEU A 1 89 ? -12.313 3.659 3.901 1.00 92.88 89 LEU A CA 1
ATOM 657 C C . LEU A 1 89 ? -10.978 3.510 4.627 1.00 92.88 89 LEU A C 1
ATOM 659 O O . LEU A 1 89 ? -10.977 3.334 5.846 1.00 92.88 89 LEU A O 1
ATOM 663 N N . TYR A 1 90 ? -9.853 3.629 3.921 1.00 93.00 90 TYR A N 1
ATOM 664 C CA . TYR A 1 90 ? -8.537 3.678 4.548 1.00 93.00 90 TYR A CA 1
ATOM 665 C C . TYR A 1 90 ? -8.433 4.852 5.526 1.00 93.00 90 TYR A C 1
ATOM 667 O O . TYR A 1 90 ? -8.056 4.651 6.681 1.00 93.00 90 TYR A O 1
ATOM 675 N N . ALA A 1 91 ? -8.852 6.053 5.110 1.00 89.69 91 ALA A N 1
ATOM 676 C CA . ALA A 1 91 ? -8.839 7.239 5.970 1.00 89.69 91 ALA A CA 1
ATOM 677 C C . ALA A 1 91 ? -9.678 7.039 7.246 1.00 89.69 91 ALA A C 1
ATOM 679 O O . ALA A 1 91 ? -9.249 7.381 8.349 1.00 89.69 91 ALA A O 1
ATOM 680 N N . ALA A 1 92 ? -10.859 6.423 7.120 1.00 89.06 92 ALA A N 1
ATOM 681 C CA . ALA A 1 92 ? -11.699 6.101 8.272 1.00 89.06 92 ALA A CA 1
ATOM 682 C C . ALA A 1 92 ? -11.043 5.063 9.203 1.00 89.06 92 ALA A C 1
ATOM 684 O O . ALA A 1 92 ? -11.111 5.189 10.429 1.00 89.06 92 ALA A O 1
ATOM 685 N N . LYS A 1 93 ? -10.387 4.046 8.632 1.00 90.56 93 LYS A N 1
ATOM 686 C CA . LYS A 1 93 ? -9.751 2.962 9.388 1.00 90.56 93 LYS A CA 1
ATOM 687 C C . LYS A 1 93 ? -8.472 3.404 10.097 1.00 90.56 93 LYS A C 1
ATOM 689 O O . LYS A 1 93 ? -8.194 2.923 11.191 1.00 90.56 93 LYS A O 1
ATOM 694 N N . GLN A 1 94 ? -7.739 4.362 9.536 1.00 90.12 94 GLN A N 1
ATOM 695 C CA . GLN A 1 94 ? -6.536 4.920 10.153 1.00 90.12 94 GLN A CA 1
ATOM 696 C C . GLN A 1 94 ? -6.814 5.508 11.546 1.00 90.12 94 GLN A C 1
ATOM 698 O O . GLN A 1 94 ? -6.080 5.234 12.496 1.00 90.12 94 GLN A O 1
ATOM 703 N N . GLY A 1 95 ? -7.900 6.273 11.693 1.00 86.69 95 GLY A N 1
ATOM 704 C CA . GLY A 1 95 ? -8.284 6.838 12.990 1.00 86.69 95 GLY A CA 1
ATOM 705 C C . GLY A 1 95 ? -8.617 5.763 14.029 1.00 86.69 95 GLY A C 1
ATOM 706 O O . GLY A 1 95 ? -8.232 5.881 15.192 1.00 86.69 95 GLY A O 1
ATOM 707 N N . GLN A 1 96 ? -9.283 4.686 13.603 1.00 89.81 96 GLN A N 1
ATOM 708 C CA . GLN A 1 96 ? -9.611 3.552 14.471 1.00 89.81 96 GLN A CA 1
ATOM 709 C C . GLN A 1 96 ? -8.352 2.806 14.928 1.00 89.81 96 GLN A C 1
ATOM 711 O O . GLN A 1 96 ? -8.226 2.486 16.107 1.00 89.81 96 GLN A O 1
ATOM 716 N N . GLU A 1 97 ? -7.403 2.580 14.017 1.00 89.44 97 GLU A N 1
ATOM 717 C CA . GLU A 1 97 ? -6.129 1.919 14.316 1.00 89.44 97 GLU A CA 1
ATOM 718 C C . GLU A 1 97 ? -5.286 2.738 15.306 1.00 89.44 97 GLU A C 1
ATOM 720 O O . GLU A 1 97 ? -4.730 2.187 16.259 1.00 89.44 97 GLU A O 1
ATOM 725 N N . LEU A 1 98 ? -5.229 4.064 15.136 1.00 88.25 98 LEU A N 1
ATOM 726 C CA . LEU A 1 98 ? -4.523 4.945 16.067 1.00 88.25 98 LEU A CA 1
ATOM 727 C C . LEU A 1 98 ? -5.120 4.868 17.478 1.00 88.25 98 LEU A C 1
ATOM 729 O O . LEU A 1 98 ? -4.379 4.713 18.450 1.00 88.25 98 LEU A O 1
ATOM 733 N N . LEU A 1 99 ? -6.449 4.943 17.593 1.00 90.31 99 LEU A N 1
ATOM 734 C CA . LEU A 1 99 ? -7.140 4.831 18.880 1.00 90.31 99 LEU A CA 1
ATOM 735 C C . LEU A 1 99 ? -6.890 3.469 19.537 1.00 90.31 99 LEU A C 1
ATOM 737 O O . LEU A 1 99 ? -6.505 3.425 20.704 1.00 90.31 99 LEU A O 1
ATOM 741 N N . ALA A 1 100 ? -7.001 2.373 18.783 1.00 89.19 100 ALA A N 1
ATOM 742 C CA . ALA A 1 100 ? -6.748 1.028 19.295 1.00 89.19 100 ALA A CA 1
ATOM 743 C C . ALA A 1 100 ? -5.315 0.865 19.839 1.00 89.19 100 ALA A C 1
ATOM 745 O O . ALA A 1 100 ? -5.109 0.255 20.891 1.00 89.19 100 ALA A O 1
ATOM 746 N N . ARG A 1 101 ? -4.307 1.444 19.170 1.00 87.69 101 ARG A N 1
ATOM 747 C CA . ARG A 1 101 ? -2.915 1.432 19.657 1.00 87.69 101 ARG A CA 1
ATOM 748 C C . ARG A 1 101 ? -2.733 2.260 20.927 1.00 87.69 101 ARG A C 1
ATOM 750 O O . ARG A 1 101 ? -2.015 1.831 21.830 1.00 87.69 101 ARG A O 1
ATOM 757 N N . LEU A 1 102 ? -3.377 3.425 21.020 1.00 91.56 102 LEU A N 1
ATOM 758 C CA . LEU A 1 102 ? -3.337 4.259 22.226 1.00 91.56 102 LEU A CA 1
ATOM 759 C C . LEU A 1 102 ? -3.970 3.544 23.428 1.00 91.56 102 LEU A C 1
ATOM 761 O O . LEU A 1 102 ? -3.402 3.569 24.520 1.00 91.56 102 LEU A O 1
ATOM 765 N N . GLU A 1 103 ? -5.088 2.845 23.226 1.00 92.31 103 GLU A N 1
ATOM 766 C CA . GLU A 1 103 ? -5.738 2.040 24.268 1.00 92.31 103 GLU A CA 1
ATOM 767 C C . GLU A 1 103 ? -4.840 0.896 24.763 1.00 92.31 103 GLU A C 1
ATOM 769 O O . GLU A 1 103 ? -4.736 0.668 25.969 1.00 92.31 103 GLU A O 1
ATOM 774 N N . GLN A 1 104 ? -4.125 0.214 23.861 1.00 89.50 104 GLN A N 1
ATOM 775 C CA . GLN A 1 104 ? -3.170 -0.839 24.233 1.00 89.50 104 GLN A CA 1
ATOM 776 C C . GLN A 1 104 ? -2.007 -0.310 25.081 1.00 89.50 104 GLN A C 1
ATOM 778 O O . GLN A 1 104 ? -1.566 -0.984 26.012 1.00 89.50 104 GLN A O 1
ATOM 783 N N . LEU A 1 105 ? -1.508 0.890 24.774 1.00 89.56 105 LEU A N 1
ATOM 784 C CA . LEU A 1 105 ? -0.452 1.533 25.558 1.00 89.56 105 LEU A CA 1
ATOM 785 C C . LEU A 1 105 ? -0.962 1.993 26.928 1.00 89.56 105 LEU A C 1
ATOM 787 O O . LEU A 1 105 ? -0.244 1.857 27.915 1.00 89.56 105 LEU A O 1
ATOM 791 N N . SER A 1 106 ? -2.196 2.501 26.992 1.00 85.00 106 SER A N 1
ATOM 792 C CA . SER A 1 106 ? -2.814 2.965 28.238 1.00 85.00 106 SER A CA 1
ATOM 793 C C . SER A 1 106 ? -3.184 1.827 29.197 1.00 85.00 106 SER A C 1
ATOM 795 O O . SER A 1 106 ? -3.211 2.047 30.404 1.00 85.00 106 SER A O 1
ATOM 797 N N . ASN A 1 107 ? -3.467 0.627 28.681 1.00 73.44 107 ASN A N 1
ATOM 798 C CA . ASN A 1 107 ? -3.835 -0.556 29.471 1.00 73.44 107 ASN A CA 1
ATOM 799 C C . ASN A 1 107 ? -2.655 -1.501 29.751 1.00 73.44 107 ASN A C 1
ATOM 801 O O . ASN A 1 107 ? -2.860 -2.648 30.158 1.00 73.44 107 ASN A O 1
ATOM 805 N N . LYS A 1 108 ? -1.419 -1.049 29.530 1.00 52.59 108 LYS A N 1
ATOM 806 C CA . LYS A 1 108 ? -0.222 -1.823 29.859 1.00 52.59 108 LYS A CA 1
ATOM 807 C C . LYS A 1 108 ? 0.053 -1.711 31.375 1.00 52.59 108 LYS A C 1
ATOM 809 O O . LYS A 1 108 ? 0.231 -0.585 31.836 1.00 52.59 108 LYS A O 1
ATOM 814 N N . PRO A 1 109 ? 0.035 -2.820 32.144 1.00 56.03 109 PRO A N 1
ATOM 815 C CA . PRO A 1 109 ? 0.321 -2.804 33.581 1.00 56.03 109 PRO A CA 1
ATOM 816 C C . PRO A 1 109 ? 1.775 -2.433 33.891 1.00 56.03 109 PRO A C 1
ATOM 818 O O . PRO A 1 109 ? 2.653 -2.672 33.026 1.00 56.03 109 PRO A O 1
#

Mean predicted aligned error: 6.96 Å

Organism: Heterobasidion irregulare (strain TC 32-1) (NCBI:txid747525)

Foldseek 3Di:
DDDDPPPPDDAPQRVVVVVLCVVCVLFFPDKDWPDDDNFKTKMWTQGPVRDIWIWMQGPQAIATDPDPDPRHPPHDNGPLRVSVVVPPVSVVRVVVVVVVVVVVVVPDD

Solvent-accessible surface area (backbone atoms only — not comparable to full-atom values): 6382 Å² total; per-residue (Å²): 136,86,82,82,79,75,80,77,72,76,35,72,35,37,55,51,49,54,48,52,54,61,74,40,50,90,49,37,70,46,74,45,81,75,51,64,43,96,67,27,17,34,30,39,36,26,36,75,89,69,51,75,46,44,39,35,36,40,92,84,27,27,31,46,53,88,78,86,58,93,55,49,86,47,73,24,83,39,67,64,59,45,43,53,75,77,28,74,64,33,54,60,48,51,58,53,52,53,50,54,53,52,51,55,63,72,69,57,132

Nearest PDB structures (foldseek):
  1sgo-assembly1_A  TM=7.283E-01  e=2.640E-04  Homo sapiens
  8t9d-assembly1_V  TM=5.332E-01  e=7.817E-01  Homo sapiens
  1zao-assembly1_A  TM=4.876E-01  e=3.427E-01  Archaeoglobus fulgidus
  6fdm-assembly2_D  TM=5.286E-01  e=1.219E+00  Homo sapiens
  4gyi-assembly1_A  TM=4.658E-01  e=5.952E+00  Thermochaetoides thermophila DSM 1495